Protein AF-A0A2T8FCZ6-F1 (afdb_monomer)

Nearest PDB structures (foldseek):
  3lxd-assembly1_A  TM=8.429E-01  e=1.199E-01  Novosphingobium aromaticivorans DSM 12444
  4bur-assembly4_D  TM=7.094E-01  e=7.706E-01  Homo sapiens
  3gd4-assembly3_B  TM=7.064E-01  e=2.548E+00  Mus musculus
  6fae-assembly1_A  TM=4.432E-01  e=8.801E-01  Homo sapiens

Secondary structure (DSSP, 8-state):
-EEE---TT-PPEEEEEEGGGTEEEEEEEETTEEEEEE-BS-HHHHHHHHHHHHHHH-----

InterPro domains:
  IPR016156 FAD/NAD-linked reductase, dimerisation domain superfamily [G3DSA:3.30.390.30] (1-61)
  IPR016156 FAD/NAD-linked reductase, dimerisation domain superfamily [SSF55424] (3-57)

pLDDT: mean 92.9, std 10.32, range [45.31, 98.19]

Radius of gyration: 11.81 Å; Cα contacts (8 Å, |Δi|>4): 107; chains: 1; bounding box: 24×20×41 Å

Mean predicted aligned error: 3.74 Å

Sequence (62 aa):
MSVGHPPKDVAPRITSGHLESGKFVPVWDVDGRVTAVLGANSPREFLRGRLAFRASFARPSL

Organism: NCBI:txid2138300

Solvent-accessible surface area (backbone atoms only — not comparable to full-atom values): 3624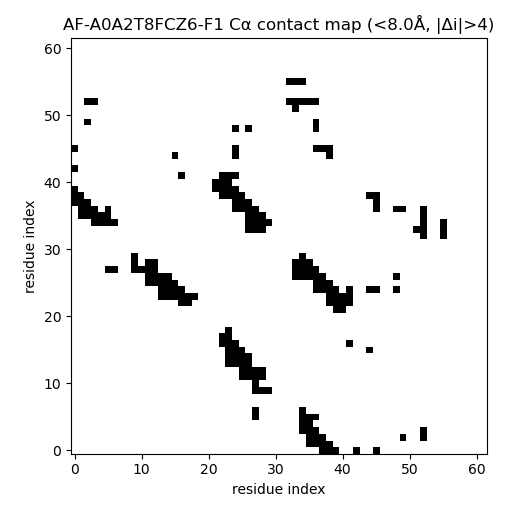 Å² total; per-residue (Å²): 94,74,47,73,62,76,59,92,89,54,79,63,45,76,78,45,74,41,76,92,77,55,27,26,26,40,35,28,68,56,97,92,24,40,50,19,33,39,21,37,84,27,72,74,61,29,52,56,47,52,50,48,32,51,60,56,69,61,71,77,87,127

Structure (mmCIF, N/CA/C/O backbone):
data_AF-A0A2T8FCZ6-F1
#
_entry.id   AF-A0A2T8FCZ6-F1
#
loop_
_atom_site.group_PDB
_atom_site.id
_atom_site.type_symbol
_atom_site.label_atom_id
_atom_site.label_alt_id
_atom_site.label_comp_id
_atom_site.label_asym_id
_atom_site.label_entity_id
_atom_site.label_seq_id
_atom_site.pdbx_PDB_ins_code
_atom_site.Cartn_x
_atom_site.Cartn_y
_atom_site.Cartn_z
_atom_site.occupancy
_atom_site.B_iso_or_equiv
_atom_site.auth_seq_id
_atom_site.auth_comp_id
_atom_site.auth_asym_id
_atom_site.auth_atom_id
_atom_site.pdbx_PDB_model_num
ATOM 1 N N . MET A 1 1 ? 9.673 -2.758 -0.191 1.00 94.50 1 MET A N 1
ATOM 2 C CA . MET A 1 1 ? 9.513 -2.513 1.270 1.00 94.50 1 MET A CA 1
ATOM 3 C C . MET A 1 1 ? 8.032 -2.539 1.610 1.00 94.50 1 MET A C 1
ATOM 5 O O . MET A 1 1 ? 7.269 -2.083 0.771 1.00 94.50 1 MET A O 1
ATOM 9 N N . SER A 1 2 ? 7.612 -3.021 2.782 1.00 96.62 2 SER A N 1
ATOM 10 C CA . SER A 1 2 ? 6.190 -3.065 3.171 1.00 96.62 2 SER A CA 1
ATOM 11 C C . SER A 1 2 ? 5.964 -2.764 4.657 1.00 96.62 2 SER A C 1
ATOM 13 O O . SER A 1 2 ? 6.885 -2.868 5.467 1.00 96.62 2 SER A O 1
ATOM 15 N N . VAL A 1 3 ? 4.732 -2.378 4.998 1.00 97.75 3 VAL A N 1
ATOM 16 C CA . VAL A 1 3 ? 4.186 -2.3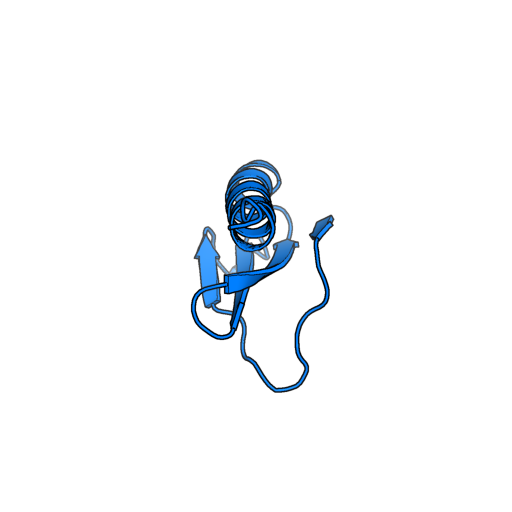36 6.366 1.00 97.75 3 VAL A CA 1
ATOM 17 C C . VAL A 1 3 ? 2.745 -2.845 6.366 1.00 97.75 3 VAL A C 1
ATOM 19 O O . VAL A 1 3 ? 2.025 -2.649 5.386 1.00 97.75 3 VAL A O 1
ATOM 22 N N . GLY A 1 4 ? 2.327 -3.464 7.473 1.00 96.38 4 GLY A N 1
ATOM 23 C CA . GLY A 1 4 ? 1.012 -4.097 7.592 1.00 96.38 4 GLY A CA 1
ATOM 24 C C . GLY A 1 4 ? 0.902 -5.407 6.807 1.00 96.38 4 GLY A C 1
ATOM 25 O O . GLY A 1 4 ? 1.894 -5.914 6.279 1.00 96.38 4 GLY A O 1
ATOM 26 N N . HIS A 1 5 ? -0.311 -5.955 6.742 1.00 94.25 5 HIS A N 1
ATOM 27 C CA . HIS A 1 5 ? -0.616 -7.164 5.976 1.00 94.25 5 HIS A CA 1
ATOM 28 C C . HIS A 1 5 ? -1.795 -6.890 5.032 1.00 94.25 5 HIS A C 1
ATOM 30 O O . HIS A 1 5 ? -2.859 -6.508 5.521 1.00 94.25 5 HIS A O 1
ATOM 36 N N . PRO A 1 6 ? -1.626 -7.043 3.704 1.00 93.62 6 PRO A N 1
ATOM 37 C CA . PRO A 1 6 ? -2.711 -6.862 2.745 1.00 93.62 6 PRO A CA 1
ATOM 38 C C . PRO A 1 6 ? -3.910 -7.768 3.069 1.00 93.62 6 PRO A C 1
ATOM 40 O O . PRO A 1 6 ? -3.726 -8.981 3.200 1.00 93.62 6 PRO A O 1
ATOM 43 N N . PRO A 1 7 ? -5.133 -7.228 3.186 1.00 94.12 7 PRO A N 1
ATOM 44 C CA . PRO A 1 7 ? -6.335 -8.049 3.258 1.00 94.12 7 PRO A CA 1
ATOM 45 C C . PRO A 1 7 ? -6.527 -8.844 1.959 1.00 94.12 7 PRO A C 1
ATOM 47 O O . PRO A 1 7 ? -6.218 -8.348 0.876 1.00 94.12 7 PRO A O 1
ATOM 50 N N . LYS A 1 8 ? -7.060 -10.068 2.058 1.00 93.12 8 LYS A N 1
ATOM 51 C CA . LYS A 1 8 ? -7.254 -10.963 0.899 1.00 93.12 8 LYS A CA 1
ATOM 52 C C . LYS A 1 8 ? -8.300 -10.445 -0.090 1.00 93.12 8 LYS A C 1
ATOM 54 O O . LYS A 1 8 ? -8.113 -10.586 -1.292 1.00 93.12 8 LYS A O 1
ATOM 59 N N . ASP A 1 9 ? -9.351 -9.813 0.427 1.00 95.50 9 ASP A N 1
ATOM 60 C CA . ASP A 1 9 ? -10.547 -9.445 -0.344 1.00 95.50 9 ASP A CA 1
ATOM 61 C C . ASP A 1 9 ? -10.628 -7.942 -0.649 1.00 95.50 9 ASP A C 1
ATOM 63 O O . ASP A 1 9 ? -11.665 -7.434 -1.070 1.00 95.50 9 ASP A O 1
ATOM 67 N N . VAL A 1 10 ? -9.536 -7.205 -0.424 1.00 95.94 10 VAL A N 1
ATOM 68 C CA . VAL A 1 10 ? -9.479 -5.756 -0.643 1.00 95.94 10 VAL A CA 1
ATOM 69 C C . VAL A 1 10 ? -8.429 -5.457 -1.698 1.00 95.94 10 VAL A C 1
ATOM 71 O O . VAL A 1 10 ? -7.244 -5.747 -1.526 1.00 95.94 10 VAL A O 1
ATOM 74 N N . ALA A 1 11 ? -8.860 -4.850 -2.801 1.00 95.81 11 ALA A N 1
ATOM 75 C CA . ALA A 1 11 ? -7.948 -4.401 -3.840 1.00 95.81 11 ALA A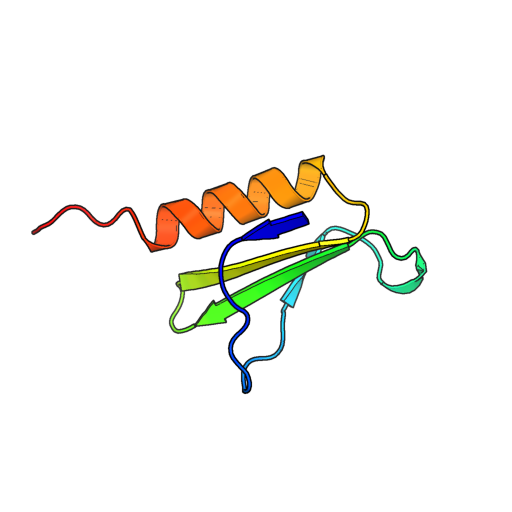 CA 1
ATOM 76 C C . ALA A 1 11 ? -7.135 -3.184 -3.356 1.00 95.81 11 ALA A C 1
ATOM 78 O O . ALA A 1 11 ? -7.691 -2.283 -2.721 1.00 95.81 11 ALA A O 1
ATOM 79 N N . PRO A 1 12 ? -5.828 -3.109 -3.665 1.00 96.38 12 PRO A N 1
ATOM 80 C CA . PRO A 1 12 ? -5.047 -1.924 -3.356 1.00 96.38 12 PRO A CA 1
ATOM 81 C C . PRO A 1 12 ? -5.445 -0.746 -4.242 1.00 96.38 12 PRO A C 1
ATOM 83 O O . PRO A 1 12 ? -5.695 -0.892 -5.439 1.00 96.38 12 PRO A O 1
ATOM 86 N N . ARG A 1 13 ? -5.348 0.459 -3.685 1.00 96.06 13 ARG A N 1
ATOM 87 C CA . ARG A 1 13 ? -5.346 1.706 -4.449 1.00 96.06 13 ARG A CA 1
ATOM 88 C C . ARG A 1 13 ? -3.914 2.156 -4.708 1.00 96.06 13 ARG A C 1
ATOM 90 O O . ARG A 1 13 ? -3.119 2.263 -3.775 1.00 96.06 13 ARG A O 1
ATOM 97 N N . ILE A 1 14 ? -3.583 2.474 -5.958 1.00 96.75 14 ILE A N 1
ATOM 98 C CA . ILE A 1 14 ? -2.291 3.088 -6.281 1.00 96.75 14 ILE A CA 1
ATOM 99 C C . ILE A 1 14 ? -2.341 4.565 -5.896 1.00 96.75 14 ILE A C 1
ATOM 101 O O . ILE A 1 14 ? -3.198 5.312 -6.361 1.00 96.75 14 ILE A O 1
ATOM 105 N N . THR A 1 15 ? -1.439 4.983 -5.013 1.00 95.75 15 THR A N 1
ATOM 106 C CA . THR A 1 15 ? -1.399 6.361 -4.487 1.00 95.75 15 THR A CA 1
ATOM 107 C C . THR A 1 15 ? -0.289 7.206 -5.096 1.00 95.75 15 THR A C 1
ATOM 109 O O . THR A 1 15 ? -0.330 8.432 -5.017 1.00 95.75 15 THR A O 1
ATOM 112 N N . SER A 1 16 ? 0.712 6.566 -5.697 1.00 94.00 16 SER A N 1
ATOM 113 C CA . SER A 1 16 ? 1.819 7.231 -6.371 1.00 94.00 16 SER A CA 1
ATOM 114 C C . SER A 1 16 ? 2.507 6.281 -7.347 1.00 94.00 16 SER A C 1
ATOM 116 O O . SER A 1 16 ? 2.506 5.065 -7.129 1.00 94.00 16 SER A O 1
ATOM 118 N N . GLY A 1 17 ? 3.131 6.853 -8.377 1.00 92.88 17 GLY A N 1
ATOM 119 C CA . GLY A 1 17 ? 3.933 6.140 -9.364 1.00 92.88 17 GLY A CA 1
ATOM 120 C C . GLY A 1 17 ? 3.134 5.543 -10.524 1.00 92.88 17 GLY A C 1
ATOM 121 O O . GLY A 1 17 ? 1.952 5.832 -10.701 1.00 92.88 17 GLY A O 1
ATOM 122 N N . HIS A 1 18 ? 3.808 4.716 -11.322 1.00 93.81 18 HIS A N 1
ATOM 123 C CA . HIS A 1 18 ? 3.290 4.134 -12.560 1.00 93.81 18 HIS A CA 1
ATOM 124 C C . HIS A 1 18 ? 3.537 2.62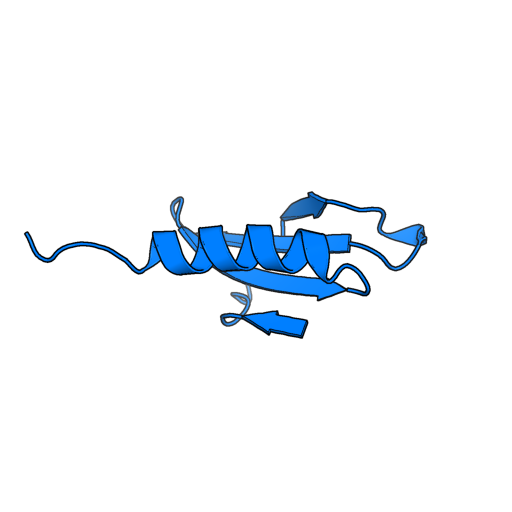6 -12.589 1.00 93.81 18 HIS A C 1
ATOM 126 O O . HIS A 1 18 ? 4.684 2.184 -12.457 1.00 93.81 18 HIS A O 1
ATOM 132 N N . LEU A 1 19 ? 2.472 1.851 -12.817 1.00 93.19 19 LEU A N 1
ATOM 133 C CA . LEU A 1 19 ? 2.516 0.385 -12.840 1.00 93.19 19 LEU A CA 1
ATOM 134 C C . LEU A 1 19 ? 3.517 -0.150 -13.874 1.00 93.19 19 LEU A C 1
ATOM 136 O O . LEU A 1 19 ? 4.332 -1.001 -13.536 1.00 93.19 19 LEU A O 1
ATOM 140 N N . GLU A 1 20 ? 3.521 0.411 -15.086 1.00 95.88 20 GLU A N 1
ATOM 141 C CA . GLU A 1 20 ? 4.390 -0.028 -16.192 1.00 95.88 20 GLU A CA 1
ATOM 142 C C . GLU A 1 20 ? 5.883 0.082 -15.863 1.00 95.88 20 GLU A C 1
ATOM 144 O O . GLU A 1 20 ? 6.683 -0.762 -16.249 1.00 95.88 20 GLU A O 1
ATOM 149 N N . SER A 1 21 ? 6.264 1.102 -15.093 1.00 95.06 21 SER A N 1
ATOM 150 C CA . SER A 1 21 ? 7.657 1.325 -14.695 1.00 95.06 21 SER A CA 1
ATOM 151 C C . SER A 1 21 ? 8.119 0.436 -13.532 1.00 95.06 21 SER A C 1
ATOM 153 O O . SER A 1 21 ? 9.291 0.476 -13.153 1.00 95.06 21 SER A O 1
ATOM 155 N N . GLY A 1 22 ? 7.197 -0.291 -12.890 1.00 96.12 22 GLY A N 1
ATOM 156 C CA . GLY A 1 22 ? 7.455 -1.016 -11.645 1.00 96.12 22 GLY A CA 1
ATOM 157 C C . GLY A 1 22 ? 7.771 -0.113 -10.443 1.00 96.12 22 GLY A C 1
ATOM 158 O O . GLY A 1 22 ? 8.251 -0.612 -9.423 1.00 96.12 22 GLY A O 1
ATOM 159 N N . LYS A 1 23 ? 7.540 1.204 -10.555 1.00 97.38 23 LYS A N 1
ATOM 160 C CA . LYS A 1 23 ? 7.739 2.205 -9.495 1.00 97.38 23 LYS A CA 1
ATOM 161 C C . LYS A 1 23 ? 6.390 2.732 -9.036 1.00 97.38 23 LYS A C 1
ATOM 163 O O . LYS A 1 23 ? 5.844 3.629 -9.675 1.00 97.38 23 LYS A O 1
ATOM 168 N N . PHE A 1 24 ? 5.828 2.162 -7.976 1.00 97.50 24 PHE A N 1
ATOM 169 C CA . PHE A 1 24 ? 4.504 2.543 -7.490 1.00 97.50 24 PHE A CA 1
ATOM 170 C C . PHE A 1 24 ? 4.279 2.183 -6.016 1.00 97.50 24 PHE A C 1
ATOM 172 O O . PHE A 1 24 ? 5.004 1.383 -5.414 1.00 97.50 24 PHE A O 1
ATOM 179 N N . VAL A 1 25 ? 3.249 2.793 -5.427 1.00 98.19 25 VAL A N 1
ATOM 180 C CA . VAL A 1 25 ? 2.853 2.581 -4.027 1.00 98.19 25 VAL A CA 1
ATOM 181 C C . VAL A 1 25 ? 1.379 2.178 -3.943 1.00 98.19 25 VAL A C 1
ATOM 183 O O . VAL A 1 25 ? 0.504 3.054 -3.974 1.00 98.19 25 VAL A O 1
ATOM 186 N N . PRO A 1 26 ? 1.075 0.872 -3.838 1.00 97.94 26 PRO A N 1
ATOM 187 C CA . PRO A 1 26 ? -0.249 0.398 -3.463 1.00 97.94 26 PRO A CA 1
ATOM 188 C C . PRO A 1 26 ? -0.504 0.578 -1.960 1.00 97.94 26 PRO A C 1
ATOM 190 O O . PRO A 1 26 ? 0.370 0.346 -1.116 1.00 97.94 26 PRO A O 1
ATOM 193 N N . VAL A 1 27 ? -1.734 0.964 -1.641 1.00 98.00 27 VAL A N 1
ATOM 194 C CA . VAL A 1 27 ? -2.248 1.142 -0.282 1.00 98.00 27 VAL A CA 1
ATOM 195 C C . VAL A 1 27 ? -3.551 0.364 -0.146 1.00 98.00 27 VAL A C 1
ATOM 197 O O . VAL A 1 27 ? -4.424 0.480 -1.005 1.00 98.00 27 VAL A O 1
ATOM 200 N N . TRP A 1 28 ? -3.687 -0.397 0.936 1.00 98.19 28 TRP A N 1
ATOM 201 C CA . TRP A 1 28 ? -4.936 -1.054 1.311 1.00 98.19 28 TRP A CA 1
ATOM 202 C C . TRP A 1 28 ? -5.631 -0.234 2.386 1.00 98.19 28 TRP A C 1
ATOM 204 O O . TRP A 1 28 ? -5.014 0.111 3.397 1.00 98.19 28 TRP A O 1
ATOM 214 N N . ASP A 1 29 ? -6.900 0.071 2.142 1.00 95.62 29 ASP A N 1
ATOM 215 C CA . ASP A 1 29 ? -7.767 0.818 3.046 1.00 95.62 29 ASP A CA 1
ATOM 216 C C . ASP A 1 29 ? -8.958 -0.059 3.439 1.00 95.62 29 ASP A C 1
ATOM 218 O O . ASP A 1 29 ? -9.572 -0.688 2.576 1.00 95.62 29 ASP A O 1
ATOM 222 N N . VAL A 1 30 ? -9.242 -0.135 4.736 1.00 94.69 30 VAL A N 1
ATOM 223 C CA . VAL A 1 30 ? -10.416 -0.814 5.292 1.00 94.69 30 VAL A CA 1
ATOM 224 C C . VAL A 1 30 ? -11.059 0.147 6.278 1.00 94.69 30 VAL A C 1
ATOM 226 O O . VAL A 1 30 ? -10.410 0.567 7.236 1.00 94.69 30 VAL A O 1
ATOM 229 N N . ASP A 1 31 ? -12.314 0.513 6.034 1.00 92.69 31 ASP A N 1
ATOM 230 C CA . ASP A 1 31 ? -13.094 1.420 6.885 1.00 92.69 31 ASP A CA 1
ATOM 231 C C . ASP A 1 31 ? -12.387 2.760 7.184 1.00 92.69 31 ASP A C 1
ATOM 233 O O . ASP A 1 31 ? -12.396 3.261 8.313 1.00 92.69 31 ASP A O 1
ATOM 237 N N . GLY A 1 32 ? -11.731 3.343 6.173 1.00 91.00 32 GLY A N 1
ATOM 238 C CA . GLY A 1 32 ? -11.009 4.614 6.286 1.00 91.00 32 GLY A CA 1
ATOM 239 C C . GLY A 1 32 ? -9.668 4.503 7.014 1.00 91.00 32 GLY A C 1
ATOM 240 O O . GLY A 1 32 ? -9.095 5.516 7.428 1.00 91.00 32 GLY A O 1
ATOM 241 N N . ARG A 1 33 ? -9.174 3.278 7.224 1.00 93.56 33 ARG A N 1
ATOM 242 C CA . ARG A 1 33 ? -7.884 2.996 7.853 1.00 93.56 33 ARG A CA 1
ATOM 243 C C . ARG A 1 33 ? -6.951 2.359 6.847 1.00 93.56 33 ARG A C 1
ATOM 245 O O . ARG A 1 33 ? -7.254 1.320 6.271 1.00 93.56 33 ARG A O 1
ATOM 252 N N . VAL A 1 34 ? -5.753 2.918 6.728 1.00 96.44 34 VAL A N 1
ATOM 253 C CA . VAL A 1 34 ? -4.682 2.305 5.952 1.00 96.44 34 VAL A CA 1
ATOM 254 C C . VAL A 1 34 ? -4.139 1.104 6.723 1.00 96.44 34 VAL A C 1
ATOM 256 O O . VAL A 1 34 ? -3.475 1.261 7.747 1.00 96.44 34 VAL A O 1
ATOM 259 N N . THR A 1 35 ? -4.405 -0.102 6.224 1.00 97.12 35 THR A N 1
ATOM 260 C CA . THR A 1 35 ? -4.050 -1.374 6.881 1.00 97.12 35 THR A CA 1
ATOM 261 C C . THR A 1 35 ? -2.793 -2.021 6.313 1.00 97.12 35 THR A C 1
ATOM 263 O O . THR A 1 35 ? -2.150 -2.818 6.997 1.00 97.12 35 THR A O 1
ATOM 266 N N . ALA A 1 36 ? -2.396 -1.664 5.091 1.00 98.06 36 ALA A N 1
ATOM 267 C CA . ALA A 1 36 ? -1.134 -2.098 4.510 1.00 98.06 36 ALA A CA 1
ATOM 268 C C . ALA A 1 36 ? -0.626 -1.117 3.453 1.00 98.06 36 ALA A C 1
ATOM 270 O O . ALA A 1 36 ? -1.401 -0.453 2.762 1.00 98.06 36 ALA A O 1
ATOM 271 N N . VAL A 1 37 ? 0.696 -1.060 3.306 1.00 98.12 37 VAL A N 1
ATOM 272 C CA . VAL A 1 37 ? 1.381 -0.289 2.265 1.00 98.12 37 VAL A CA 1
ATOM 273 C C . VAL A 1 37 ? 2.556 -1.103 1.750 1.00 98.12 37 VAL A C 1
ATOM 275 O O . VAL A 1 37 ? 3.362 -1.608 2.535 1.00 98.12 37 VAL A O 1
ATOM 278 N N . LEU A 1 38 ? 2.699 -1.177 0.432 1.00 97.88 38 LEU A N 1
ATOM 279 C CA . LEU A 1 38 ? 3.889 -1.710 -0.225 1.00 97.88 38 LEU A CA 1
ATOM 280 C C . LEU A 1 38 ? 4.525 -0.585 -1.048 1.00 97.88 38 LEU A C 1
ATOM 282 O O . LEU A 1 38 ? 3.840 0.223 -1.656 1.00 97.88 38 LEU A O 1
ATOM 286 N N . GLY A 1 39 ? 5.848 -0.496 -1.033 1.00 97.06 39 GLY A N 1
ATOM 287 C CA . GLY A 1 39 ? 6.622 0.361 -1.923 1.00 97.06 39 GLY A CA 1
ATOM 288 C C . GLY A 1 39 ? 7.380 -0.502 -2.918 1.00 97.06 39 GLY A C 1
ATOM 289 O O . GLY A 1 39 ? 8.349 -1.168 -2.523 1.00 97.06 39 GLY A O 1
ATOM 290 N N . ALA A 1 40 ? 6.951 -0.476 -4.179 1.00 97.19 40 ALA A N 1
ATOM 291 C CA . ALA A 1 40 ? 7.653 -1.083 -5.303 1.00 97.19 40 ALA A CA 1
ATOM 292 C C . ALA A 1 40 ? 8.563 -0.019 -5.920 1.00 97.19 40 ALA A C 1
ATOM 294 O O . ALA A 1 40 ? 8.071 0.933 -6.508 1.00 97.19 40 ALA A O 1
ATOM 295 N N . ASN A 1 41 ? 9.879 -0.124 -5.704 1.00 97.19 41 ASN A N 1
ATOM 296 C CA . ASN A 1 41 ? 10.893 0.808 -6.225 1.00 97.19 41 ASN A CA 1
ATOM 297 C C . ASN A 1 41 ? 10.632 2.314 -5.962 1.00 97.19 41 ASN A C 1
ATOM 299 O O . ASN A 1 41 ? 11.175 3.171 -6.656 1.00 97.19 41 ASN A O 1
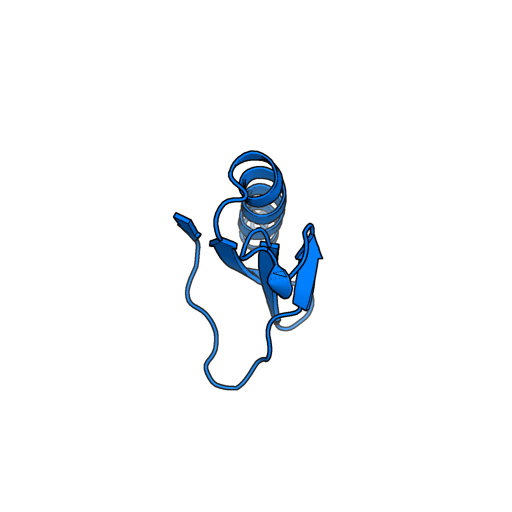ATOM 303 N N . SER A 1 42 ? 9.840 2.638 -4.934 1.00 96.06 42 SER A N 1
ATOM 304 C CA . SER A 1 42 ? 9.407 4.003 -4.591 1.00 96.06 42 SER A CA 1
ATOM 305 C C . SER A 1 42 ? 9.634 4.298 -3.101 1.00 96.06 42 SER A C 1
ATO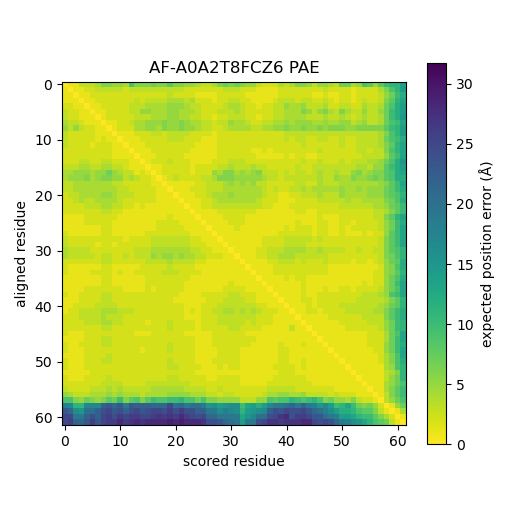M 307 O O . SER A 1 42 ? 8.684 4.338 -2.313 1.00 96.06 42 SER A O 1
ATOM 309 N N . PRO A 1 43 ? 10.898 4.427 -2.652 1.00 95.31 43 PRO A N 1
ATOM 310 C CA . PRO A 1 43 ? 11.222 4.525 -1.232 1.00 95.31 43 PRO A CA 1
ATOM 311 C C . PRO A 1 43 ? 10.700 5.802 -0.566 1.00 95.31 43 PRO A C 1
ATOM 313 O O . PRO A 1 43 ? 10.269 5.749 0.584 1.00 95.31 43 PRO A O 1
ATOM 316 N N . ARG A 1 44 ? 10.707 6.945 -1.264 1.00 94.69 44 ARG A N 1
ATOM 317 C CA . ARG A 1 44 ? 10.267 8.233 -0.698 1.00 94.69 44 ARG A CA 1
ATOM 318 C C . ARG A 1 44 ? 8.750 8.281 -0.542 1.00 94.69 44 ARG A C 1
ATOM 320 O O . ARG A 1 44 ? 8.234 8.715 0.484 1.00 94.69 44 ARG A O 1
ATOM 327 N N . GLU A 1 45 ? 8.038 7.789 -1.542 1.00 95.38 45 GLU A N 1
ATOM 328 C CA . GLU A 1 45 ? 6.582 7.732 -1.595 1.00 95.38 45 GLU A CA 1
ATOM 329 C C . GLU A 1 45 ? 6.051 6.705 -0.588 1.00 95.38 45 GLU A C 1
ATOM 331 O O . GLU A 1 45 ? 5.072 6.968 0.113 1.00 95.38 45 GLU A O 1
ATOM 336 N N . PHE A 1 46 ? 6.759 5.580 -0.425 1.00 97.50 46 PHE A N 1
ATOM 337 C CA . PHE A 1 46 ? 6.472 4.591 0.613 1.00 97.50 46 PHE A CA 1
ATOM 338 C C . PHE A 1 46 ? 6.459 5.207 2.018 1.00 97.50 46 PHE A C 1
ATOM 340 O O . PHE A 1 46 ? 5.589 4.868 2.819 1.00 97.50 46 PHE A O 1
ATOM 347 N N . LEU A 1 47 ? 7.371 6.139 2.328 1.00 97.19 47 LEU A N 1
ATOM 348 C CA . LEU A 1 47 ? 7.396 6.790 3.643 1.00 97.19 47 LEU A CA 1
ATOM 349 C C . LEU A 1 47 ? 6.109 7.574 3.930 1.00 97.19 47 LEU A C 1
ATOM 351 O O . LEU A 1 47 ? 5.639 7.553 5.066 1.00 97.19 47 LEU A O 1
ATOM 355 N N . ARG A 1 48 ? 5.493 8.198 2.917 1.00 95.56 48 ARG A N 1
ATOM 356 C CA . ARG A 1 48 ? 4.198 8.885 3.075 1.00 95.56 48 ARG A CA 1
ATOM 357 C C . ARG A 1 48 ? 3.084 7.892 3.400 1.00 95.56 48 ARG A C 1
ATOM 359 O O . ARG A 1 48 ? 2.341 8.104 4.355 1.00 95.56 48 ARG A O 1
ATOM 366 N N . GLY A 1 49 ? 3.020 6.776 2.672 1.00 95.81 49 GLY A N 1
ATOM 367 C CA . GLY A 1 49 ? 2.069 5.702 2.970 1.00 95.81 49 GLY A CA 1
ATOM 368 C C . GLY A 1 49 ? 2.287 5.103 4.365 1.00 95.81 49 GLY A C 1
ATOM 369 O O . GLY A 1 49 ? 1.332 4.901 5.110 1.00 95.81 49 GLY 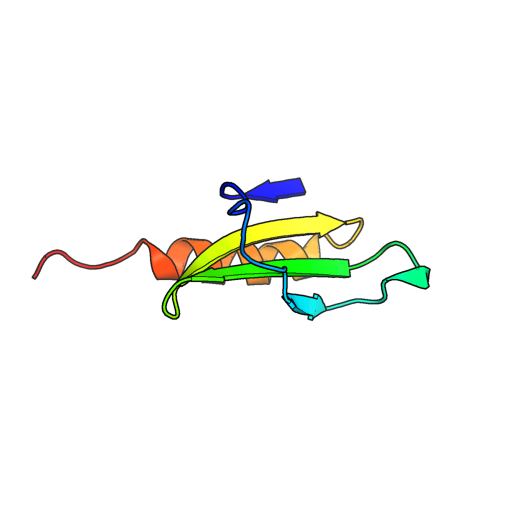A O 1
ATOM 370 N N . ARG A 1 50 ? 3.544 4.903 4.778 1.00 96.81 50 ARG A N 1
ATOM 371 C CA . ARG A 1 50 ? 3.888 4.418 6.123 1.00 96.81 50 ARG A CA 1
ATOM 372 C C . ARG A 1 50 ? 3.414 5.367 7.229 1.00 96.81 50 ARG A C 1
ATOM 374 O O . ARG A 1 50 ? 3.006 4.891 8.286 1.00 96.81 50 ARG A O 1
ATOM 381 N N . LEU A 1 51 ? 3.471 6.683 7.018 1.00 96.12 51 LEU A N 1
ATOM 382 C CA . LEU A 1 51 ? 2.930 7.657 7.974 1.00 96.12 51 LEU A CA 1
ATOM 383 C C . LEU A 1 51 ? 1.405 7.545 8.084 1.00 96.12 51 LEU A C 1
ATOM 3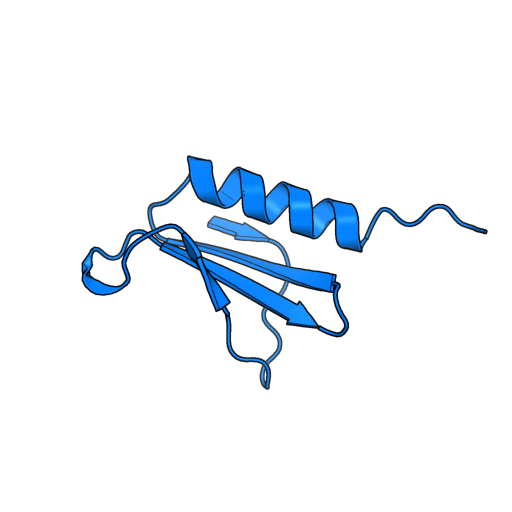85 O O . LEU A 1 51 ? 0.893 7.511 9.200 1.00 96.12 51 LEU A O 1
ATOM 389 N N . ALA A 1 52 ? 0.703 7.409 6.955 1.00 94.50 52 ALA A N 1
ATOM 390 C CA . ALA A 1 52 ? -0.745 7.195 6.942 1.00 94.50 52 ALA A CA 1
ATOM 391 C C . ALA A 1 52 ? -1.139 5.896 7.667 1.00 94.50 52 ALA A C 1
ATOM 393 O O . ALA A 1 52 ? -2.006 5.928 8.536 1.00 94.50 52 ALA A O 1
ATOM 394 N N . PHE A 1 53 ? -0.426 4.792 7.402 1.00 96.50 53 PHE A N 1
ATOM 395 C CA . PHE A 1 53 ? -0.574 3.534 8.142 1.00 96.50 53 PHE A CA 1
ATOM 396 C C . PHE A 1 53 ? -0.447 3.765 9.651 1.00 96.50 53 PHE A C 1
ATOM 398 O O . PHE A 1 53 ? -1.346 3.419 10.405 1.00 96.50 53 PHE A O 1
ATOM 405 N N . ARG A 1 54 ? 0.631 4.415 10.117 1.00 95.94 54 ARG A N 1
ATOM 406 C CA . ARG A 1 54 ? 0.827 4.677 11.555 1.00 95.94 54 ARG A CA 1
ATOM 407 C C . ARG A 1 54 ? -0.308 5.505 12.157 1.00 95.94 54 ARG A C 1
ATOM 409 O O . ARG A 1 54 ? -0.747 5.189 13.257 1.00 95.94 54 ARG A O 1
ATOM 416 N N . ALA A 1 55 ? -0.783 6.528 11.449 1.00 94.38 55 ALA A N 1
ATOM 417 C CA . ALA A 1 55 ? -1.884 7.369 11.911 1.00 94.38 55 ALA A CA 1
ATOM 418 C C . ALA A 1 55 ? -3.187 6.572 12.101 1.00 94.38 55 ALA A C 1
ATOM 420 O O . ALA A 1 55 ? -3.910 6.816 13.064 1.00 94.38 55 ALA A O 1
ATOM 421 N N . SER A 1 56 ? -3.453 5.570 11.255 1.00 93.94 56 SER A N 1
ATOM 42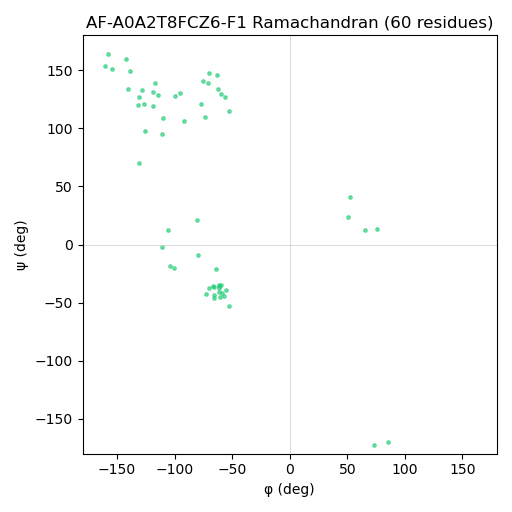2 C CA . SER A 1 56 ? -4.639 4.708 11.367 1.00 93.94 56 SER A CA 1
ATOM 423 C C . SER A 1 56 ? -4.687 3.852 12.640 1.00 93.94 56 SER A C 1
ATOM 425 O O . SER A 1 56 ? -5.773 3.433 13.042 1.00 93.94 56 SER A O 1
ATOM 427 N N . PHE A 1 57 ? -3.545 3.620 13.297 1.00 89.12 57 PHE A N 1
ATOM 428 C CA . PHE A 1 57 ? -3.450 2.850 14.547 1.00 89.12 57 PHE A CA 1
ATOM 429 C C . PHE A 1 57 ? -3.084 3.705 15.765 1.00 89.12 57 PHE A C 1
ATOM 431 O O . PHE A 1 57 ? -3.040 3.195 16.879 1.00 89.12 57 PHE A O 1
ATOM 438 N N . ALA A 1 58 ? -2.845 5.003 15.585 1.00 85.69 58 ALA A N 1
ATOM 439 C CA . ALA A 1 58 ? -2.386 5.897 16.646 1.00 85.69 58 ALA A CA 1
ATOM 440 C C . ALA A 1 58 ? -3.507 6.394 17.582 1.00 85.69 58 ALA A C 1
ATOM 442 O O . ALA A 1 58 ? -3.340 7.438 18.208 1.00 85.69 58 ALA A O 1
ATOM 443 N N . ARG A 1 59 ? -4.664 5.718 17.670 1.00 69.69 59 ARG A N 1
ATOM 444 C CA . ARG A 1 59 ? -5.811 6.271 18.409 1.00 69.69 59 ARG A CA 1
ATOM 445 C C . ARG A 1 59 ? -5.441 6.507 19.888 1.00 69.69 59 ARG A C 1
ATOM 447 O O . ARG A 1 59 ? -4.960 5.569 20.526 1.00 69.69 59 ARG A O 1
ATOM 454 N N . PRO A 1 60 ? -5.696 7.708 20.445 1.00 56.06 60 PRO A N 1
ATOM 455 C CA . PRO A 1 60 ? -5.724 7.903 21.886 1.00 56.06 60 PRO A CA 1
ATOM 456 C C . PRO A 1 60 ? -6.856 7.041 22.446 1.00 56.06 60 PRO A C 1
ATOM 458 O O . PRO A 1 60 ? -7.958 7.031 21.892 1.00 56.06 60 PRO A O 1
ATOM 461 N N . SER A 1 61 ? -6.582 6.306 23.517 1.00 50.97 61 SER A N 1
ATOM 462 C CA . SER A 1 61 ? -7.620 5.775 24.397 1.00 50.97 61 SER A CA 1
ATOM 463 C C . SER A 1 61 ? -8.519 6.938 24.836 1.00 50.97 61 SER A C 1
ATOM 465 O O . SER A 1 61 ? -8.020 7.867 25.473 1.00 50.97 61 SER A O 1
ATOM 467 N N . LEU A 1 62 ? -9.792 6.912 24.424 1.00 45.31 62 LEU A N 1
ATOM 468 C CA . LEU A 1 62 ? -10.861 7.691 25.058 1.00 45.31 62 LEU A CA 1
ATOM 469 C C . LEU A 1 62 ? -11.249 7.011 26.368 1.00 45.31 62 LEU A C 1
ATOM 471 O O . LEU A 1 62 ? -11.281 5.757 26.363 1.00 45.31 62 LEU A O 1
#

Foldseek 3Di:
DKDADADPPFDWDWPDDDVVVQATKTFTDDPNATRMIDGRVHVVVSVVSVVSNCVSVVDDDD